Protein AF-A0A3C1IX39-F1 (afdb_monomer_lite)

Foldseek 3Di:
DPPPPPVPDVQKDKDFDPPPDDPDQDPPQVVVQVVVQVVCVVVVPQKHWPDWDFDDDPRGGGIIITGIDGDPPD

Structure (mmCIF, N/CA/C/O backbone):
data_AF-A0A3C1IX39-F1
#
_entry.id   AF-A0A3C1IX39-F1
#
loop_
_atom_site.group_PDB
_atom_site.id
_atom_site.type_symbol
_atom_site.label_atom_id
_atom_site.label_alt_id
_atom_site.label_comp_id
_atom_site.label_asym_id
_atom_site.label_entity_id
_atom_site.label_seq_id
_atom_site.pdbx_PDB_ins_code
_atom_site.Cartn_x
_atom_site.Cartn_y
_atom_site.Cartn_z
_atom_site.occupancy
_atom_site.B_iso_or_equiv
_atom_site.auth_seq_id
_atom_site.auth_comp_id
_atom_site.auth_asym_id
_atom_site.auth_atom_id
_atom_site.pdbx_PDB_model_num
ATOM 1 N N . MET A 1 1 ? 8.890 -25.111 -4.413 1.00 36.84 1 MET A N 1
ATOM 2 C CA . MET A 1 1 ? 8.774 -23.648 -4.279 1.00 36.84 1 MET A CA 1
ATOM 3 C C . MET A 1 1 ? 7.774 -23.449 -3.165 1.00 36.84 1 MET A C 1
ATOM 5 O O . MET A 1 1 ? 6.658 -23.921 -3.319 1.00 36.84 1 MET A O 1
ATOM 9 N N . GLU A 1 2 ? 8.208 -22.949 -2.008 1.00 35.88 2 GLU A N 1
ATOM 10 C CA . GLU A 1 2 ? 7.280 -22.579 -0.934 1.00 35.88 2 GLU A CA 1
ATOM 11 C C . GLU A 1 2 ? 6.427 -21.436 -1.473 1.00 35.88 2 GLU A C 1
ATOM 13 O O . GLU A 1 2 ? 6.873 -20.293 -1.566 1.00 35.88 2 GLU A O 1
ATOM 18 N N . GLU A 1 3 ? 5.225 -21.770 -1.931 1.00 35.91 3 GLU A N 1
ATOM 19 C CA . GLU A 1 3 ? 4.173 -20.787 -2.097 1.00 35.91 3 GLU A CA 1
ATOM 20 C C . GLU A 1 3 ? 3.879 -20.298 -0.686 1.00 35.91 3 GLU A C 1
ATOM 22 O O . GLU A 1 3 ? 3.194 -20.978 0.076 1.00 35.91 3 GLU A O 1
ATOM 27 N N . ASN A 1 4 ? 4.482 -19.169 -0.297 1.00 40.91 4 ASN A N 1
ATOM 28 C CA . ASN A 1 4 ? 4.021 -18.428 0.866 1.00 40.91 4 ASN A CA 1
ATOM 29 C C . ASN A 1 4 ? 2.503 -18.325 0.705 1.00 40.91 4 ASN A C 1
ATOM 31 O O . ASN A 1 4 ? 2.062 -17.714 -0.277 1.00 40.91 4 ASN A O 1
ATOM 35 N N . PRO A 1 5 ? 1.698 -18.913 1.606 1.00 43.69 5 PRO A N 1
ATOM 36 C CA . PRO A 1 5 ? 0.295 -18.595 1.622 1.00 43.69 5 PRO A CA 1
ATOM 37 C C . PRO A 1 5 ? 0.267 -17.140 2.067 1.00 43.69 5 PRO A C 1
ATOM 39 O O . PRO A 1 5 ? 0.381 -16.831 3.251 1.00 43.69 5 PRO A O 1
ATOM 42 N N . ILE A 1 6 ? 0.202 -16.217 1.108 1.00 45.84 6 ILE A N 1
ATOM 43 C CA . ILE A 1 6 ? -0.325 -14.895 1.390 1.00 45.84 6 ILE A CA 1
ATOM 44 C C . ILE A 1 6 ? -1.758 -15.203 1.815 1.00 45.84 6 ILE A C 1
ATOM 46 O O . ILE A 1 6 ? -2.642 -15.374 0.979 1.00 45.84 6 ILE A O 1
ATOM 50 N N . GLU A 1 7 ? -1.966 -15.420 3.115 1.00 41.59 7 GLU A N 1
ATOM 51 C CA . GLU A 1 7 ? -3.292 -15.381 3.699 1.00 41.59 7 GLU A CA 1
ATOM 52 C C . GLU A 1 7 ? -3.807 -13.997 3.344 1.00 41.59 7 GLU A C 1
ATOM 54 O O . GLU A 1 7 ? -3.347 -12.995 3.892 1.00 41.59 7 GLU A O 1
ATOM 59 N N . TYR A 1 8 ? -4.703 -13.948 2.361 1.00 43.41 8 TYR A N 1
ATOM 60 C CA . TYR A 1 8 ? -5.470 -12.768 2.010 1.00 43.41 8 TYR A CA 1
ATOM 61 C C . TYR A 1 8 ? -6.385 -12.459 3.194 1.00 43.41 8 TYR A C 1
ATOM 63 O O . TYR A 1 8 ? -7.586 -12.733 3.184 1.00 43.41 8 TYR A O 1
ATOM 71 N N . THR A 1 9 ? -5.801 -11.941 4.272 1.00 48.34 9 THR A N 1
ATOM 72 C CA . THR A 1 9 ? -6.548 -11.266 5.316 1.00 48.34 9 THR A CA 1
ATOM 73 C C . THR A 1 9 ? -7.330 -10.147 4.637 1.00 48.34 9 THR A C 1
ATOM 75 O O . THR A 1 9 ? -6.889 -9.575 3.637 1.00 48.34 9 THR A O 1
ATOM 78 N N . LYS A 1 10 ? -8.527 -9.845 5.153 1.00 54.44 10 LYS A N 1
ATOM 79 C CA . LYS A 1 10 ? -9.447 -8.830 4.595 1.00 54.44 10 LYS A CA 1
ATOM 80 C C . LYS A 1 10 ? -8.826 -7.431 4.437 1.00 54.44 10 LYS A C 1
ATOM 82 O O . LYS A 1 10 ? -9.459 -6.540 3.882 1.00 54.44 10 LYS A O 1
ATOM 87 N N . ASP A 1 11 ? -7.606 -7.254 4.922 1.00 64.88 11 ASP A N 1
ATOM 88 C CA . ASP A 1 11 ? -6.847 -6.020 4.970 1.00 64.88 11 ASP A CA 1
ATOM 89 C C . ASP A 1 11 ? -5.773 -5.905 3.876 1.00 64.88 11 ASP A C 1
ATOM 91 O O . ASP A 1 11 ? -5.118 -4.864 3.796 1.00 64.88 11 ASP A O 1
ATOM 95 N N . ILE A 1 12 ? -5.582 -6.939 3.044 1.00 63.16 12 ILE A N 1
ATOM 96 C CA . ILE A 1 12 ? -4.630 -6.936 1.924 1.00 63.16 12 ILE A CA 1
ATOM 97 C C . ILE A 1 12 ? -5.362 -6.590 0.625 1.00 63.16 12 ILE A C 1
ATOM 99 O O . ILE A 1 12 ? -6.193 -7.352 0.134 1.00 63.16 12 ILE A O 1
ATOM 103 N N . TYR A 1 13 ? -5.002 -5.456 0.031 1.00 69.62 13 TYR A N 1
ATOM 104 C CA . TYR A 1 13 ? -5.575 -4.955 -1.214 1.00 69.62 13 TYR A CA 1
ATOM 105 C C . TYR A 1 13 ? -4.537 -4.991 -2.335 1.00 69.62 13 TYR A C 1
ATOM 107 O O . TYR A 1 13 ? -3.396 -4.569 -2.141 1.00 69.62 13 TYR A O 1
ATOM 115 N N . TYR A 1 14 ? -4.948 -5.464 -3.514 1.00 71.06 14 TYR A N 1
ATOM 116 C CA . TYR A 1 14 ? -4.144 -5.405 -4.732 1.00 71.06 14 TYR A CA 1
ATOM 117 C C . TYR A 1 14 ? -4.602 -4.240 -5.600 1.00 71.06 14 TYR A C 1
ATOM 119 O O . TYR A 1 14 ? -5.754 -4.198 -6.033 1.00 71.06 14 TYR A 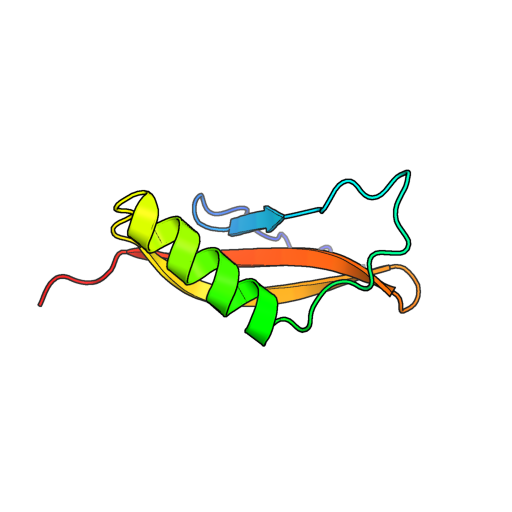O 1
ATOM 127 N N . PHE A 1 15 ? -3.689 -3.319 -5.884 1.00 70.19 15 PHE A N 1
ATOM 128 C CA . PHE A 1 15 ? -3.918 -2.244 -6.839 1.00 70.19 15 PHE A CA 1
ATOM 129 C C . PHE A 1 15 ? -3.046 -2.489 -8.062 1.00 70.19 15 PHE A C 1
ATOM 131 O O . PHE A 1 15 ? -1.842 -2.230 -8.041 1.00 70.19 15 PHE A O 1
ATOM 138 N N . ASN A 1 16 ? -3.666 -3.006 -9.119 1.00 68.12 16 ASN A N 1
ATOM 139 C CA . ASN A 1 16 ? -3.106 -2.979 -10.460 1.00 68.12 16 ASN A CA 1
ATOM 140 C C . ASN A 1 16 ? -3.705 -1.767 -11.159 1.00 68.12 16 ASN A C 1
ATOM 142 O O . ASN A 1 16 ? -4.925 -1.591 -11.162 1.00 68.12 16 ASN A O 1
ATOM 146 N N . SER A 1 17 ? -2.852 -0.902 -11.679 1.00 59.78 17 SER A N 1
ATOM 147 C CA . SER A 1 17 ? -3.345 0.174 -12.504 1.00 59.78 17 SER A CA 1
ATOM 148 C C . SER A 1 17 ? -3.441 -0.390 -13.909 1.00 59.78 17 SER A C 1
ATOM 150 O O . SER A 1 17 ? -2.420 -0.698 -14.511 1.00 59.78 17 SER A O 1
ATOM 152 N N . ASP A 1 18 ? -4.668 -0.613 -14.378 1.00 55.28 18 ASP A N 1
ATOM 153 C CA . ASP A 1 18 ? -4.957 -1.188 -15.692 1.00 55.28 18 ASP A CA 1
ATOM 154 C C . ASP A 1 18 ? -4.397 -0.257 -16.784 1.00 55.28 18 ASP A C 1
ATOM 156 O O . ASP A 1 18 ? -5.040 0.687 -17.242 1.00 55.28 18 ASP A O 1
ATOM 160 N N . PHE A 1 19 ? -3.126 -0.452 -17.129 1.00 48.12 19 PHE A N 1
ATOM 161 C CA . PHE A 1 19 ? -2.383 0.376 -18.070 1.00 48.12 19 PHE A CA 1
ATOM 162 C C . PHE A 1 19 ? -2.165 -0.396 -19.363 1.00 48.12 19 PHE A C 1
ATOM 164 O O . PHE A 1 19 ? -1.048 -0.654 -19.795 1.00 48.12 19 PHE A O 1
ATOM 171 N N . SER A 1 20 ? -3.262 -0.743 -20.027 1.00 45.44 20 SER A N 1
ATOM 172 C CA . SER A 1 20 ? -3.219 -1.235 -21.404 1.00 45.44 20 SER A CA 1
ATOM 173 C C . SER A 1 20 ? -3.012 -0.111 -22.435 1.00 45.44 20 SER A C 1
ATOM 175 O O . SER A 1 20 ? -3.025 -0.374 -23.636 1.00 45.44 20 SER A O 1
ATOM 177 N N . SER A 1 21 ? -2.841 1.158 -22.033 1.00 45.81 21 SER A N 1
ATOM 178 C CA . SER A 1 21 ? -2.772 2.276 -22.998 1.00 45.81 21 SER A CA 1
ATOM 179 C C . SER A 1 21 ? -1.959 3.503 -22.579 1.00 45.81 21 SER A C 1
ATOM 181 O O . SER A 1 21 ? -1.995 4.514 -23.278 1.00 45.81 21 SER A O 1
ATOM 183 N N . VAL A 1 22 ? -1.227 3.462 -21.469 1.00 42.88 22 VAL A N 1
ATOM 184 C CA . VAL A 1 22 ? -0.396 4.598 -21.057 1.00 42.88 22 VAL A CA 1
ATOM 185 C C . VAL A 1 22 ? 0.914 4.035 -20.540 1.00 42.88 22 VAL A C 1
ATOM 187 O O . VAL A 1 22 ? 0.887 3.118 -19.726 1.00 42.88 22 VAL A O 1
ATOM 190 N N . ASP A 1 23 ? 2.029 4.575 -21.026 1.00 45.28 23 ASP A N 1
ATOM 191 C CA . ASP A 1 23 ? 3.401 4.394 -20.527 1.00 45.28 23 ASP A CA 1
ATOM 192 C C . ASP A 1 23 ? 3.495 4.941 -19.084 1.00 45.28 23 ASP A C 1
ATOM 194 O O . ASP A 1 23 ? 4.172 5.918 -18.771 1.00 45.28 23 ASP A O 1
ATOM 198 N N . CYS A 1 24 ? 2.661 4.412 -18.195 1.00 51.53 24 CYS A N 1
ATOM 199 C CA . CYS A 1 24 ? 2.572 4.846 -16.825 1.00 51.53 24 CYS A CA 1
ATOM 200 C C . CYS A 1 24 ? 3.598 4.057 -16.038 1.00 51.53 24 CYS A C 1
ATOM 202 O O . CYS A 1 24 ? 3.330 2.966 -15.535 1.00 51.53 24 CYS A O 1
ATOM 204 N N . GLU A 1 25 ? 4.777 4.657 -15.914 1.00 61.38 25 GLU A N 1
ATOM 205 C CA . GLU A 1 25 ? 5.700 4.312 -14.849 1.00 61.38 25 GLU A CA 1
ATOM 206 C C . GLU A 1 25 ? 4.922 4.281 -13.532 1.00 61.38 25 GLU A C 1
ATOM 208 O O . GLU A 1 25 ? 4.317 5.272 -13.103 1.00 61.38 25 GLU A O 1
ATOM 213 N N . TYR A 1 26 ? 4.904 3.110 -12.907 1.00 67.06 26 TYR A N 1
ATOM 214 C CA . TYR A 1 26 ? 4.283 2.932 -11.609 1.00 67.06 26 TYR A CA 1
ATOM 215 C C . TYR A 1 26 ? 4.936 3.912 -10.619 1.00 67.06 26 TYR A C 1
ATOM 217 O O . TYR A 1 26 ? 6.160 3.890 -10.438 1.00 67.06 26 TYR A O 1
ATOM 225 N N . PRO A 1 27 ? 4.159 4.817 -9.994 1.00 71.81 27 PRO A N 1
ATOM 226 C CA . PRO A 1 27 ? 4.721 5.857 -9.141 1.00 71.81 27 PRO A CA 1
ATOM 227 C C . PRO A 1 27 ? 5.424 5.217 -7.948 1.00 71.81 27 PRO A C 1
ATOM 229 O O . PRO A 1 27 ? 4.921 4.254 -7.396 1.00 71.81 27 PRO A O 1
ATOM 232 N N . SER A 1 28 ? 6.553 5.750 -7.475 1.00 78.75 28 SER A N 1
ATOM 233 C CA . SER A 1 28 ? 7.249 5.157 -6.319 1.00 78.75 28 SER A CA 1
ATOM 234 C C . SER A 1 28 ? 6.282 4.855 -5.152 1.00 78.75 28 SER A C 1
ATOM 236 O O . SER A 1 28 ? 5.369 5.656 -4.926 1.00 78.75 28 SER A O 1
ATOM 238 N N . PRO A 1 29 ? 6.485 3.770 -4.373 1.00 78.06 29 PRO A N 1
ATOM 239 C CA . PRO A 1 29 ? 5.553 3.338 -3.320 1.00 78.06 29 PRO A CA 1
ATOM 240 C C . PRO A 1 29 ? 5.095 4.464 -2.382 1.00 78.06 29 PRO A C 1
ATOM 242 O O . PRO A 1 29 ? 3.940 4.498 -1.969 1.00 78.06 29 PRO A O 1
ATOM 245 N N . ASN A 1 30 ? 5.980 5.429 -2.109 1.00 79.75 30 ASN A N 1
ATOM 246 C CA . ASN A 1 30 ? 5.679 6.626 -1.324 1.00 79.75 30 ASN A CA 1
ATOM 247 C C . ASN A 1 30 ? 4.602 7.513 -1.973 1.00 79.75 30 ASN A C 1
ATOM 249 O O . ASN A 1 30 ? 3.613 7.831 -1.322 1.00 79.75 30 ASN A O 1
ATOM 253 N N . LYS A 1 31 ? 4.746 7.859 -3.262 1.00 82.19 31 LYS A N 1
ATOM 254 C CA . LYS A 1 31 ? 3.777 8.694 -4.000 1.00 82.19 31 LYS A CA 1
ATOM 255 C C . LYS A 1 31 ? 2.418 8.008 -4.125 1.00 82.19 31 LYS A C 1
ATOM 257 O O . LYS A 1 31 ? 1.373 8.655 -4.025 1.00 82.19 31 LYS A O 1
ATOM 262 N N . PHE A 1 32 ? 2.437 6.692 -4.341 1.00 84.31 32 PHE A N 1
ATOM 263 C CA . PHE A 1 32 ? 1.2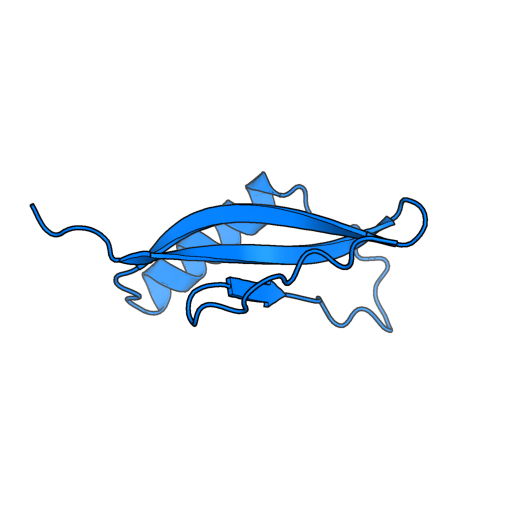25 5.881 -4.331 1.00 84.31 32 PHE A CA 1
ATOM 264 C C . PHE A 1 32 ? 0.555 5.913 -2.949 1.00 84.31 32 PHE A C 1
ATOM 266 O O . PHE A 1 32 ? -0.647 6.149 -2.855 1.00 84.31 32 PHE A O 1
ATOM 273 N N . GLY A 1 33 ? 1.335 5.761 -1.875 1.00 84.75 33 GLY A N 1
ATOM 274 C CA . GLY A 1 33 ? 0.846 5.838 -0.501 1.00 84.75 33 GLY A CA 1
ATOM 275 C C . GLY A 1 33 ? 0.244 7.184 -0.122 1.00 84.75 33 GLY A C 1
ATOM 276 O O . GLY A 1 33 ? -0.810 7.208 0.505 1.00 84.75 33 GLY A O 1
ATOM 277 N N . GLU A 1 34 ? 0.856 8.293 -0.536 1.00 86.38 34 GLU A N 1
ATOM 278 C CA . GLU A 1 34 ? 0.298 9.638 -0.338 1.00 86.38 34 GLU A CA 1
ATOM 279 C C . GLU A 1 34 ? -1.052 9.785 -1.050 1.00 86.38 34 GLU A C 1
ATOM 281 O O . GLU A 1 34 ? -2.047 10.153 -0.426 1.00 86.38 34 GLU A O 1
ATOM 286 N N . SER A 1 35 ? -1.116 9.387 -2.325 1.00 85.50 35 SER A N 1
ATOM 287 C CA . SER A 1 35 ? -2.349 9.446 -3.122 1.00 85.50 35 SER A CA 1
ATOM 288 C C . SER A 1 35 ? -3.462 8.579 -2.525 1.00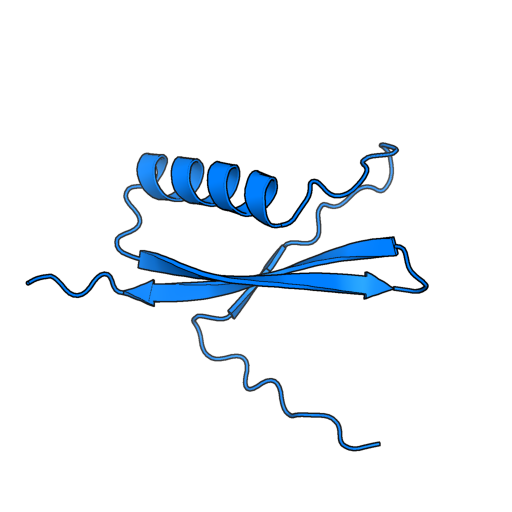 85.50 35 SER A C 1
ATOM 290 O O . SER A 1 35 ? -4.616 9.006 -2.434 1.00 85.50 35 SER A O 1
ATOM 292 N N . LEU A 1 36 ? -3.119 7.368 -2.074 1.00 85.00 36 LEU A N 1
ATOM 293 C CA . LEU A 1 36 ? -4.060 6.467 -1.420 1.00 85.00 36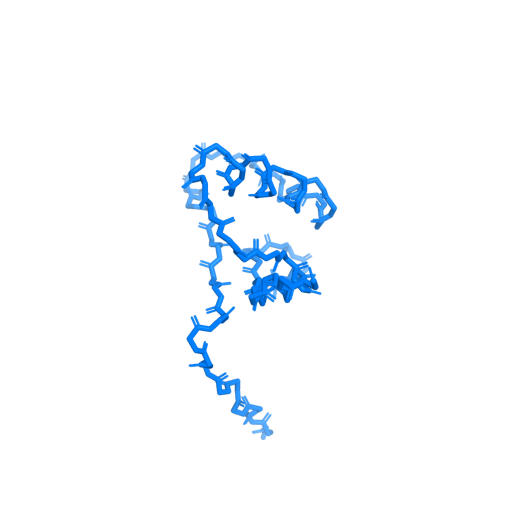 LEU A CA 1
ATOM 294 C C . LEU A 1 36 ? -4.517 7.027 -0.068 1.00 85.00 36 LEU A C 1
ATOM 296 O O . LEU A 1 36 ? -5.701 6.953 0.247 1.00 85.00 36 LEU A O 1
ATOM 300 N N . ALA A 1 37 ? -3.624 7.639 0.711 1.00 85.19 37 ALA A N 1
ATOM 301 C CA . ALA A 1 37 ? -3.977 8.263 1.980 1.00 85.19 37 ALA A CA 1
ATOM 302 C C . ALA A 1 37 ? -4.938 9.447 1.788 1.00 85.19 37 ALA A C 1
ATOM 304 O O . ALA A 1 37 ? -5.898 9.574 2.552 1.00 85.19 37 ALA A O 1
ATOM 305 N N . ASP A 1 38 ? -4.730 10.291 0.775 1.00 85.12 38 ASP A N 1
ATOM 306 C CA . ASP A 1 38 ? -5.659 11.375 0.441 1.00 85.12 38 ASP A CA 1
ATOM 307 C C . ASP A 1 38 ? -7.009 10.848 -0.050 1.00 85.12 38 ASP A C 1
ATOM 309 O O . ASP A 1 38 ? -8.055 11.323 0.400 1.00 85.12 38 ASP A O 1
ATOM 313 N N . PHE A 1 39 ? -7.021 9.795 -0.872 1.00 82.81 39 PHE A N 1
ATOM 314 C CA . PHE A 1 39 ? -8.262 9.123 -1.260 1.00 82.81 39 PHE A CA 1
ATOM 315 C C . PHE A 1 39 ? -9.012 8.549 -0.047 1.00 82.81 39 PHE A C 1
ATOM 317 O O . PHE A 1 39 ? -10.220 8.754 0.094 1.00 82.81 39 PHE A O 1
ATOM 324 N N . MET A 1 40 ? -8.306 7.879 0.866 1.00 85.00 40 MET A N 1
ATOM 325 C CA . MET A 1 40 ? -8.877 7.340 2.102 1.00 85.00 40 MET A CA 1
ATOM 326 C C . MET A 1 40 ? -9.448 8.447 2.997 1.00 85.00 40 MET A C 1
ATOM 328 O O . MET A 1 40 ? -10.540 8.278 3.540 1.00 85.00 40 MET A O 1
ATOM 332 N N . LYS A 1 41 ? -8.776 9.604 3.109 1.00 84.12 41 LYS A N 1
ATOM 333 C CA . LYS A 1 41 ? -9.307 10.783 3.820 1.00 84.12 41 LYS A CA 1
ATOM 334 C C . LYS A 1 41 ? -10.583 11.310 3.165 1.00 84.12 41 LYS A C 1
ATOM 336 O O . LYS A 1 41 ? -11.568 11.527 3.866 1.00 84.12 41 LYS A O 1
ATOM 341 N N . LEU A 1 42 ? -10.594 11.473 1.839 1.00 85.75 42 LEU A N 1
ATOM 342 C CA . LEU A 1 42 ? -11.769 11.930 1.084 1.00 85.75 42 LEU A CA 1
ATOM 343 C C . LEU A 1 42 ? -12.969 10.993 1.260 1.00 85.75 42 LEU A C 1
ATOM 345 O O . LEU A 1 42 ? -14.110 11.444 1.345 1.00 85.75 42 LEU A O 1
ATOM 349 N N . LYS A 1 43 ? -12.716 9.685 1.333 1.00 81.44 43 LYS A N 1
ATOM 350 C CA . LYS A 1 43 ? -13.738 8.655 1.552 1.00 81.44 43 LYS A CA 1
ATOM 351 C C . LYS A 1 43 ? -14.081 8.424 3.025 1.00 81.44 43 LYS A C 1
ATOM 353 O O . LYS A 1 43 ? -14.918 7.571 3.297 1.00 81.44 43 LYS A O 1
ATOM 358 N N . GLN A 1 44 ? -13.486 9.181 3.953 1.00 80.19 44 GLN A N 1
ATOM 359 C CA . GLN A 1 44 ? -13.675 9.027 5.401 1.00 80.19 44 GLN A CA 1
ATOM 360 C C . GLN A 1 44 ? -13.391 7.592 5.886 1.00 80.19 44 GLN A C 1
ATOM 362 O O . GLN A 1 44 ? -14.064 7.064 6.768 1.00 80.19 44 GLN A O 1
ATOM 367 N N . VAL A 1 45 ? -12.385 6.940 5.299 1.00 78.75 45 VAL A N 1
ATOM 368 C CA . VAL A 1 45 ? -11.959 5.602 5.712 1.00 78.75 45 VAL A CA 1
ATOM 369 C C . VAL A 1 45 ? -11.238 5.707 7.058 1.00 78.75 45 VAL A C 1
ATOM 371 O O . VAL A 1 45 ? -10.265 6.448 7.207 1.00 78.75 45 VAL A O 1
ATOM 374 N N . HIS A 1 46 ? -11.713 4.951 8.050 1.00 77.56 46 HIS A N 1
ATOM 375 C CA . HIS A 1 46 ? -11.157 4.929 9.411 1.00 77.56 46 HIS A CA 1
ATOM 376 C C . HIS A 1 46 ? -9.883 4.079 9.550 1.00 77.56 46 HIS A C 1
ATOM 378 O O . HIS A 1 46 ? -9.299 4.005 10.628 1.00 77.56 46 HIS A O 1
ATOM 384 N N . GLN A 1 47 ? -9.425 3.473 8.459 1.00 81.94 47 GLN A N 1
ATOM 385 C CA . GLN A 1 47 ? -8.184 2.712 8.406 1.00 81.94 47 GLN A CA 1
ATOM 386 C C . GLN A 1 47 ? -6.997 3.617 8.035 1.00 81.94 47 GLN A C 1
ATOM 388 O O . GLN A 1 47 ? -7.153 4.700 7.466 1.00 81.94 47 GLN A O 1
ATOM 393 N N . GLU A 1 48 ? -5.789 3.187 8.369 1.00 85.56 48 GLU A N 1
ATOM 394 C CA . GLU A 1 48 ? -4.534 3.785 7.919 1.00 85.56 48 GLU A CA 1
ATOM 395 C C . GLU A 1 48 ? -3.716 2.762 7.130 1.00 85.56 48 GLU A C 1
ATOM 397 O O . GLU A 1 48 ? -3.848 1.551 7.321 1.00 85.56 48 GLU A O 1
ATOM 402 N N . ILE A 1 49 ? -2.857 3.257 6.241 1.00 85.94 49 ILE A N 1
ATOM 403 C CA . ILE A 1 49 ? -1.956 2.402 5.476 1.00 85.94 49 ILE A CA 1
ATOM 404 C C . ILE A 1 49 ? -0.862 1.892 6.415 1.00 85.94 49 ILE A C 1
ATOM 406 O O . ILE A 1 49 ? -0.082 2.669 6.961 1.0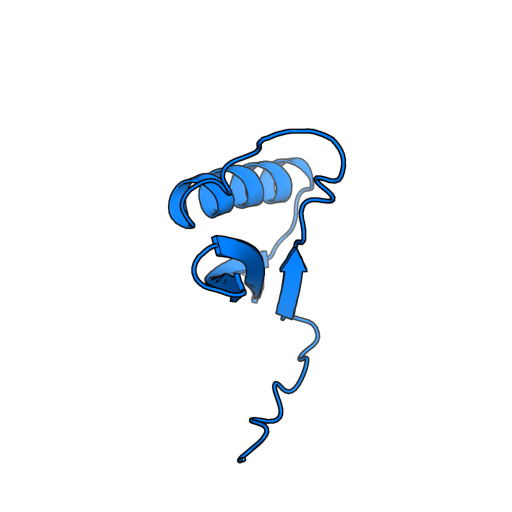0 85.94 49 ILE A O 1
ATOM 410 N N . SER A 1 50 ? -0.810 0.578 6.606 1.00 85.88 50 SER A N 1
ATOM 411 C CA . SER A 1 50 ? 0.203 -0.091 7.416 1.00 85.88 50 SER A CA 1
ATOM 412 C C . SER A 1 50 ? 1.455 -0.437 6.616 1.00 85.88 50 SER A C 1
ATOM 414 O O . SER A 1 50 ? 2.555 -0.362 7.156 1.00 85.88 50 SER A O 1
ATOM 416 N N . SER A 1 51 ? 1.300 -0.869 5.363 1.00 84.88 51 SER A N 1
ATOM 417 C CA . SER A 1 51 ? 2.418 -1.216 4.482 1.00 84.88 51 SER A CA 1
ATOM 418 C C . SER A 1 51 ? 2.008 -1.113 3.018 1.00 84.88 51 SER A C 1
ATOM 420 O O . SER A 1 51 ? 0.850 -1.353 2.679 1.00 84.88 51 SER A O 1
ATOM 422 N N . ILE A 1 52 ? 2.972 -0.778 2.162 1.00 85.81 52 ILE A N 1
ATOM 423 C CA . ILE A 1 52 ? 2.836 -0.772 0.706 1.00 85.81 52 ILE A CA 1
ATOM 424 C C . ILE A 1 52 ? 4.035 -1.520 0.147 1.00 85.81 52 ILE A C 1
ATOM 426 O O . ILE A 1 52 ? 5.177 -1.127 0.378 1.00 85.81 52 ILE A O 1
ATOM 430 N N . THR A 1 53 ? 3.785 -2.593 -0.591 1.00 85.38 53 THR A N 1
ATOM 431 C CA . THR A 1 53 ? 4.831 -3.383 -1.242 1.00 85.38 53 THR A CA 1
ATOM 432 C C . THR A 1 53 ? 4.610 -3.362 -2.753 1.00 85.38 53 THR A C 1
ATOM 434 O O . THR A 1 53 ? 3.546 -3.795 -3.200 1.00 85.38 53 THR A O 1
ATOM 437 N N . PRO A 1 54 ? 5.568 -2.850 -3.551 1.00 83.88 54 PRO A N 1
ATOM 438 C CA . PRO A 1 54 ? 5.482 -2.940 -5.002 1.00 83.88 54 PRO A CA 1
ATOM 439 C C . PRO A 1 54 ? 5.534 -4.406 -5.428 1.00 83.88 54 PRO A C 1
ATOM 441 O O . PRO A 1 54 ? 6.355 -5.185 -4.946 1.00 83.88 54 PRO A O 1
ATOM 444 N N . VAL A 1 55 ? 4.657 -4.772 -6.349 1.00 82.25 55 VAL A N 1
ATOM 445 C CA . VAL A 1 55 ? 4.669 -6.063 -7.027 1.00 82.25 55 VAL A CA 1
ATOM 446 C C . VAL A 1 55 ? 5.423 -5.871 -8.319 1.00 82.25 55 VAL A C 1
ATOM 448 O O . VAL A 1 55 ? 5.005 -5.056 -9.135 1.00 82.25 55 VAL A O 1
ATOM 451 N N . THR A 1 56 ? 6.515 -6.604 -8.511 1.00 80.38 56 THR A N 1
ATOM 452 C CA . THR A 1 56 ? 7.312 -6.521 -9.734 1.00 80.38 56 THR A CA 1
ATOM 453 C C . THR A 1 56 ? 7.156 -7.776 -10.587 1.00 80.38 56 THR A C 1
ATOM 455 O O . THR A 1 56 ? 7.108 -8.896 -10.078 1.00 80.38 56 THR A O 1
ATOM 458 N N . CYS A 1 57 ? 7.077 -7.595 -11.902 1.00 74.69 57 CYS A N 1
ATOM 459 C CA . CYS A 1 57 ? 7.137 -8.654 -12.899 1.00 74.69 57 CYS A CA 1
ATOM 460 C C . CYS A 1 57 ? 8.272 -8.317 -13.870 1.00 74.69 57 CYS A C 1
ATOM 462 O O . CYS A 1 57 ? 8.280 -7.244 -14.454 1.00 74.69 57 CYS A O 1
ATOM 464 N N . GLN A 1 58 ? 9.261 -9.206 -13.999 1.00 77.06 58 GLN A N 1
ATOM 465 C CA . GLN A 1 58 ? 10.423 -9.022 -14.890 1.00 77.06 58 GLN A CA 1
ATOM 466 C C . GLN A 1 58 ? 11.246 -7.732 -14.668 1.00 77.06 58 GLN A C 1
ATOM 468 O O . GLN A 1 58 ? 12.022 -7.342 -15.531 1.00 77.06 58 GLN A O 1
ATOM 473 N N . GLY A 1 59 ? 11.151 -7.123 -13.482 1.00 72.00 59 GLY A N 1
ATOM 474 C CA . GLY A 1 59 ? 11.867 -5.891 -13.128 1.00 72.00 59 GLY A CA 1
ATOM 475 C C . GLY A 1 59 ? 10.982 -4.645 -13.134 1.00 72.00 59 GLY A C 1
ATOM 476 O O . GLY A 1 59 ? 11.312 -3.677 -12.452 1.00 72.00 59 GLY A O 1
ATOM 477 N N . ASP A 1 60 ? 9.821 -4.710 -13.781 1.00 75.44 60 ASP A N 1
ATOM 478 C CA . ASP A 1 60 ? 8.849 -3.624 -13.821 1.00 75.44 60 ASP A CA 1
ATOM 479 C C . ASP A 1 60 ? 7.824 -3.774 -12.703 1.00 75.44 60 ASP A C 1
ATOM 481 O O . ASP A 1 60 ? 7.354 -4.874 -12.408 1.00 75.44 60 ASP A O 1
ATOM 485 N N . THR A 1 61 ? 7.465 -2.670 -12.051 1.00 77.50 61 THR A N 1
ATOM 486 C CA . THR A 1 61 ? 6.357 -2.697 -11.089 1.00 77.50 61 THR A CA 1
ATOM 487 C C . THR A 1 61 ? 5.049 -2.847 -11.863 1.00 77.50 61 THR A C 1
ATOM 489 O O . THR A 1 61 ? 4.820 -2.127 -12.821 1.00 77.50 61 THR A O 1
ATOM 492 N N . VAL A 1 62 ? 4.207 -3.790 -11.449 1.00 79.06 62 VAL A N 1
ATOM 493 C CA . VAL A 1 62 ? 2.902 -4.112 -12.052 1.00 79.06 62 VAL A CA 1
ATOM 494 C C . VAL A 1 62 ? 1.745 -3.924 -11.067 1.00 79.06 62 VAL A C 1
ATOM 496 O O . VAL A 1 62 ? 0.584 -4.174 -11.386 1.00 79.06 62 VAL A O 1
ATOM 499 N N . GLY A 1 63 ? 2.026 -3.500 -9.838 1.00 81.44 63 GLY A N 1
ATOM 500 C CA . GLY A 1 63 ? 0.996 -3.272 -8.833 1.00 81.44 63 GLY A CA 1
ATOM 501 C C . GLY A 1 63 ? 1.550 -2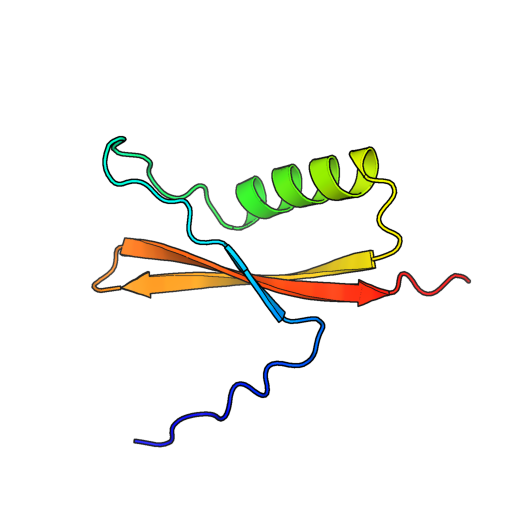.951 -7.458 1.00 81.44 63 GLY A C 1
ATOM 502 O O . GLY A 1 63 ? 2.762 -2.941 -7.246 1.00 81.44 63 GLY A O 1
ATOM 503 N N . TYR A 1 64 ? 0.642 -2.750 -6.510 1.00 83.94 64 TYR A N 1
ATOM 504 C CA . TYR A 1 64 ? 0.965 -2.636 -5.091 1.00 83.94 64 TYR A CA 1
ATOM 505 C C . TYR A 1 64 ? 0.090 -3.565 -4.264 1.00 83.94 64 TYR A C 1
ATOM 507 O O . TYR A 1 64 ? -1.133 -3.569 -4.410 1.00 83.94 64 TYR A O 1
ATOM 515 N N . TRP A 1 65 ? 0.727 -4.293 -3.351 1.00 84.81 65 TRP A N 1
ATOM 516 C CA . TRP A 1 65 ? 0.062 -4.854 -2.184 1.00 84.81 65 TRP A CA 1
ATOM 517 C C . TRP A 1 65 ? -0.004 -3.787 -1.106 1.00 84.81 65 TRP A C 1
ATOM 519 O O . TRP A 1 65 ? 1.027 -3.245 -0.702 1.00 84.81 65 TRP A O 1
ATOM 529 N N . VAL A 1 66 ? -1.206 -3.496 -0.629 1.00 85.62 66 VAL A N 1
ATOM 530 C CA . VAL A 1 66 ? -1.432 -2.542 0.453 1.00 85.62 66 VAL A CA 1
ATOM 531 C C . VAL A 1 66 ? -2.058 -3.265 1.622 1.00 85.62 66 VAL A C 1
ATOM 533 O O . VAL A 1 66 ? -3.073 -3.932 1.459 1.00 85.62 66 VAL A O 1
ATOM 536 N N . ILE A 1 67 ? -1.473 -3.081 2.800 1.00 86.12 67 ILE A N 1
ATOM 537 C CA . ILE A 1 67 ? -2.045 -3.547 4.057 1.00 86.12 67 ILE A CA 1
ATOM 538 C C . ILE A 1 67 ? -2.655 -2.345 4.759 1.00 86.12 67 ILE A C 1
ATOM 540 O O . ILE A 1 67 ? -1.944 -1.380 5.053 1.00 86.12 67 ILE A O 1
ATOM 544 N N . LEU A 1 68 ? -3.952 -2.402 5.036 1.00 85.75 68 LEU A N 1
ATOM 545 C CA . LEU A 1 68 ? -4.642 -1.419 5.864 1.00 85.75 68 LEU A CA 1
ATOM 546 C C . LEU A 1 68 ? -4.760 -1.932 7.302 1.00 85.75 68 LEU A C 1
ATOM 548 O O . LEU A 1 68 ? -4.728 -3.128 7.559 1.00 85.75 68 LEU A O 1
ATOM 552 N N . LYS A 1 69 ? -4.865 -1.027 8.268 1.00 84.12 69 LYS A N 1
ATOM 553 C CA . LYS A 1 69 ? -5.188 -1.379 9.656 1.00 84.12 69 LYS A CA 1
ATOM 554 C C . LYS A 1 69 ? -6.161 -0.362 10.221 1.00 84.12 69 LYS A C 1
ATOM 556 O O . LYS A 1 69 ? -6.099 0.811 9.855 1.00 84.12 69 LYS A O 1
ATOM 561 N N . ASP A 1 70 ? -7.039 -0.784 11.122 1.00 81.38 70 ASP A N 1
ATOM 562 C CA . ASP A 1 70 ? -7.893 0.153 11.848 1.00 81.38 70 ASP A CA 1
ATOM 563 C C . ASP A 1 70 ? -7.049 1.171 12.614 1.00 81.38 70 ASP A C 1
ATOM 565 O O . ASP A 1 70 ? -6.106 0.813 13.334 1.00 81.38 70 ASP A O 1
ATOM 569 N N . LYS A 1 71 ? -7.408 2.453 12.492 1.00 70.00 71 LYS A N 1
ATOM 570 C CA . LYS A 1 71 ? -6.877 3.464 13.400 1.00 70.00 71 LYS A CA 1
ATOM 571 C C . LYS A 1 71 ? -7.385 3.119 14.789 1.00 70.00 71 LYS A C 1
ATOM 573 O O . LYS A 1 71 ? -8.576 3.238 15.063 1.00 70.00 71 LYS A O 1
ATOM 578 N N . LYS A 1 72 ? -6.485 2.705 15.682 1.00 61.12 72 LYS A N 1
ATOM 579 C CA . LYS A 1 72 ? -6.822 2.588 17.103 1.00 61.12 72 LYS A CA 1
ATOM 580 C C . LYS A 1 72 ? -7.219 3.974 17.603 1.00 61.12 72 LYS A C 1
ATOM 582 O O . LYS A 1 72 ? -6.361 4.836 17.782 1.00 61.12 72 LYS A O 1
ATOM 587 N N . THR A 1 73 ? -8.512 4.182 17.814 1.00 52.47 73 THR A N 1
ATOM 588 C CA . THR A 1 73 ? -9.039 5.324 18.557 1.00 52.47 73 THR A CA 1
ATOM 589 C C . THR A 1 73 ? -8.479 5.222 19.973 1.00 52.47 73 THR A C 1
ATOM 591 O O . THR A 1 73 ? -8.787 4.273 20.693 1.00 52.47 73 THR A O 1
ATOM 594 N N . LYS A 1 74 ? -7.566 6.130 20.322 1.00 46.88 74 LYS A N 1
ATOM 595 C CA . LYS A 1 74 ? -7.040 6.278 21.680 1.00 46.88 74 LYS A CA 1
ATOM 596 C C . LYS A 1 74 ? -7.951 7.194 22.485 1.00 46.88 74 LYS A C 1
ATOM 598 O O . LYS A 1 74 ? -8.447 8.171 21.882 1.00 46.88 74 LYS A O 1
#

pLDDT: mean 70.27, std 16.3, range [35.88, 86.38]

Radius of gyration: 13.93 Å; chains: 1; bounding box: 26×36×45 Å

Secondary structure (DSSP, 8-state):
---------TTEEEE----SSS--PPPPHHHHHHHHHHHHHHTT--EEEEEEEEEEETTEEEEEEEEEEE----

Sequence (74 aa):
MEENPIEYTKDIYYFNSDFSSVDCEYPSPNKFGESLADFMKLKQVHQEISSITPVTCQGDTVGYWVILKDKKTK